Protein AF-A0A2T5VCB7-F1 (afdb_monomer_lite)

Organism: NCBI:txid665038

Radius of gyration: 18.32 Å; chains: 1; bounding box: 34×47×42 Å

Foldseek 3Di:
DDDDDDDPDDDPDDPDDFQFWAFPDWAADPPDDPGIWTKTAGPPPRDIDDIDGDNDPVVRHVGDGDCVRCVPVDD

Sequence (75 aa):
MGARQQDLFGKPARGKRRWRAHVIDAGINPCIGPQHIAKFSCQRCQWASDWEAFETIGAIKRGIPCPKCNVGGGA

pLDDT: mean 83.47, std 13.52, range [36.0, 96.81]

Structure (mmCIF, N/CA/C/O backbone):
data_AF-A0A2T5VCB7-F1
#
_entry.id   AF-A0A2T5VCB7-F1
#
loop_
_atom_site.group_PDB
_atom_site.id
_atom_site.type_symbol
_atom_site.label_atom_id
_atom_site.label_alt_id
_atom_site.label_comp_id
_atom_site.label_asym_id
_atom_site.label_entity_id
_atom_site.label_seq_id
_atom_site.pdbx_PDB_ins_code
_atom_site.Cartn_x
_atom_site.Cartn_y
_atom_site.Cartn_z
_atom_site.occupancy
_atom_site.B_iso_or_equiv
_atom_site.auth_seq_id
_atom_site.auth_comp_id
_atom_site.auth_asym_id
_atom_site.auth_atom_id
_atom_site.pdbx_PDB_model_num
ATOM 1 N N . MET A 1 1 ? -11.881 37.504 24.253 1.00 46.75 1 MET A N 1
ATOM 2 C CA . MET A 1 1 ? -12.501 36.175 24.052 1.00 46.75 1 MET A CA 1
ATOM 3 C C . MET A 1 1 ? -13.015 36.134 22.620 1.00 46.75 1 MET A C 1
ATOM 5 O O . MET A 1 1 ? -13.970 36.833 22.322 1.00 46.75 1 MET A O 1
ATOM 9 N N . GLY A 1 2 ? -12.308 35.460 21.707 1.00 59.19 2 GLY A N 1
ATOM 10 C CA . GLY A 1 2 ? -12.672 35.438 20.284 1.00 59.19 2 GLY A CA 1
ATOM 11 C C . GLY A 1 2 ? -13.907 34.571 20.037 1.00 59.19 2 GLY A C 1
ATOM 12 O O . GLY A 1 2 ? -14.016 33.487 20.612 1.00 59.19 2 GLY A O 1
ATOM 13 N N . ALA A 1 3 ? -14.835 35.052 19.209 1.00 66.06 3 ALA A N 1
ATOM 14 C CA . ALA A 1 3 ? -16.023 34.302 18.823 1.00 66.06 3 ALA A CA 1
ATOM 15 C C . ALA A 1 3 ? -15.620 32.970 18.164 1.00 66.06 3 ALA A C 1
ATOM 17 O O . ALA A 1 3 ? -14.814 32.942 17.234 1.00 66.06 3 ALA A O 1
ATOM 18 N N . ARG A 1 4 ? -16.166 31.851 18.657 1.00 72.75 4 ARG A N 1
ATOM 19 C CA . ARG A 1 4 ? -16.017 30.544 18.004 1.00 72.75 4 ARG A CA 1
ATOM 20 C C . ARG A 1 4 ? -16.804 30.589 16.697 1.00 72.75 4 ARG A C 1
ATOM 22 O O . ARG A 1 4 ? -18.015 30.790 16.735 1.00 72.75 4 ARG A O 1
ATOM 29 N N . GLN A 1 5 ? -16.121 30.421 15.565 1.00 79.81 5 GLN A N 1
ATOM 30 C CA . GLN A 1 5 ? -16.766 30.346 14.256 1.00 79.81 5 GLN A CA 1
ATOM 31 C C . GLN A 1 5 ? -17.830 29.244 14.278 1.00 79.81 5 GLN A C 1
ATOM 33 O O . GLN A 1 5 ? -17.528 28.090 14.590 1.00 79.81 5 GLN A O 1
ATOM 38 N N . GLN A 1 6 ? -19.075 29.620 13.995 1.00 73.25 6 GLN A N 1
ATOM 39 C CA . GLN A 1 6 ? -20.183 28.676 13.916 1.00 73.25 6 GLN A CA 1
ATOM 40 C C . GLN A 1 6 ? -20.032 27.835 12.639 1.00 73.25 6 GLN A C 1
ATOM 42 O O . GLN A 1 6 ? -19.689 28.351 11.576 1.00 73.25 6 GLN A O 1
ATOM 47 N N . ASP A 1 7 ? -20.221 26.522 12.765 1.00 75.56 7 ASP A N 1
ATOM 48 C CA . ASP A 1 7 ? -20.098 25.551 11.672 1.00 75.56 7 ASP A CA 1
ATOM 49 C C . ASP A 1 7 ? -21.306 25.737 10.731 1.00 75.56 7 ASP A C 1
ATOM 51 O O . ASP A 1 7 ? -22.405 25.283 11.033 1.00 75.56 7 ASP A O 1
ATOM 55 N N . LEU A 1 8 ? -21.124 26.468 9.623 1.00 76.75 8 LEU A N 1
ATOM 56 C CA . LEU A 1 8 ? -22.206 26.830 8.687 1.00 76.75 8 LEU A CA 1
ATOM 57 C C . LEU A 1 8 ? -22.749 25.635 7.879 1.00 76.75 8 LEU A C 1
ATOM 59 O O . LEU A 1 8 ? -23.829 25.722 7.300 1.00 76.75 8 LEU A O 1
ATOM 63 N N . PHE A 1 9 ? -22.018 24.519 7.850 1.00 79.38 9 PHE A N 1
ATOM 64 C CA . PHE A 1 9 ? -22.378 23.305 7.122 1.00 79.38 9 PHE A CA 1
ATOM 65 C C . PHE A 1 9 ? -22.046 22.088 7.983 1.00 79.38 9 PHE A C 1
ATOM 67 O O . PHE A 1 9 ? -20.908 21.943 8.428 1.00 79.38 9 PHE A O 1
ATOM 74 N N . GLY A 1 10 ? -23.023 21.207 8.214 1.00 74.81 10 GLY A N 1
ATOM 75 C CA . GLY A 1 10 ? -22.805 19.978 8.975 1.00 74.81 10 GLY A CA 1
ATOM 76 C C . GLY A 1 10 ? -21.663 19.150 8.379 1.00 74.81 10 GLY A C 1
ATOM 77 O O . GLY A 1 10 ? -21.616 18.907 7.173 1.00 74.81 10 GLY A O 1
ATOM 78 N N . LYS A 1 11 ? -20.721 18.719 9.221 1.00 78.31 11 LYS A N 1
ATOM 79 C CA . LYS A 1 11 ? -19.583 17.904 8.777 1.00 78.31 11 LYS A CA 1
ATOM 80 C C . LYS A 1 11 ? -20.080 16.571 8.213 1.00 78.31 11 LYS A C 1
ATOM 82 O O . LYS A 1 11 ? -20.816 15.873 8.915 1.00 78.31 11 LYS A O 1
ATOM 87 N N . PRO A 1 12 ? -19.654 16.170 7.000 1.00 78.94 12 PRO A N 1
ATOM 88 C CA . PRO A 1 12 ? -19.998 14.857 6.479 1.00 78.94 12 PRO A CA 1
ATOM 89 C C . PRO A 1 12 ? -19.477 13.780 7.432 1.00 78.94 12 PRO A C 1
ATOM 91 O O . PRO A 1 12 ? -18.403 13.927 8.030 1.00 78.94 12 PRO A O 1
ATOM 94 N N . ALA A 1 13 ? -20.239 12.694 7.577 1.00 79.31 13 ALA A N 1
ATOM 95 C CA . ALA A 1 13 ? -19.837 11.571 8.409 1.00 79.31 13 ALA A CA 1
ATOM 96 C C . ALA A 1 13 ? -18.439 11.099 7.982 1.00 79.31 13 ALA A C 1
ATOM 98 O O . ALA A 1 13 ? -18.202 10.741 6.826 1.00 79.31 13 ALA A O 1
ATOM 99 N N . ARG A 1 14 ? -17.482 11.134 8.914 1.00 77.94 14 ARG A N 1
ATOM 100 C CA . ARG A 1 14 ? -16.117 10.689 8.634 1.00 77.94 14 ARG A CA 1
ATOM 101 C C . ARG A 1 14 ? -16.169 9.195 8.311 1.00 77.94 14 ARG A C 1
ATOM 103 O O . ARG A 1 14 ? -16.620 8.407 9.138 1.00 77.94 14 ARG A O 1
ATOM 110 N N . GLY A 1 15 ? -15.695 8.810 7.125 1.00 76.75 15 GLY A N 1
ATOM 111 C CA . GLY A 1 15 ? -15.635 7.403 6.726 1.00 76.75 15 GLY A CA 1
ATOM 112 C C . GLY A 1 15 ? -14.891 6.542 7.755 1.00 76.75 15 GLY A C 1
ATOM 113 O O . GLY A 1 15 ? -13.980 7.024 8.439 1.00 76.75 15 GLY A O 1
ATOM 114 N N . LYS A 1 16 ? -15.275 5.262 7.866 1.00 78.81 16 LYS A N 1
ATOM 115 C CA . LYS A 1 16 ? -14.652 4.311 8.801 1.00 78.81 16 LYS A CA 1
ATOM 116 C C . LYS A 1 16 ? -13.129 4.305 8.596 1.00 78.81 16 LYS A C 1
ATOM 118 O O . LYS A 1 16 ? -12.644 4.130 7.475 1.00 78.81 16 LYS A O 1
ATOM 123 N N . ARG A 1 17 ? -12.367 4.503 9.679 1.00 83.06 17 ARG A N 1
ATOM 124 C CA . ARG A 1 17 ? -10.898 4.410 9.661 1.00 83.06 17 ARG A CA 1
ATOM 125 C C . ARG A 1 17 ? -10.495 3.002 9.210 1.00 83.06 17 ARG A C 1
ATOM 127 O O . ARG A 1 17 ? -10.925 2.027 9.815 1.00 83.06 17 ARG A O 1
ATOM 134 N N . ARG A 1 18 ? -9.665 2.904 8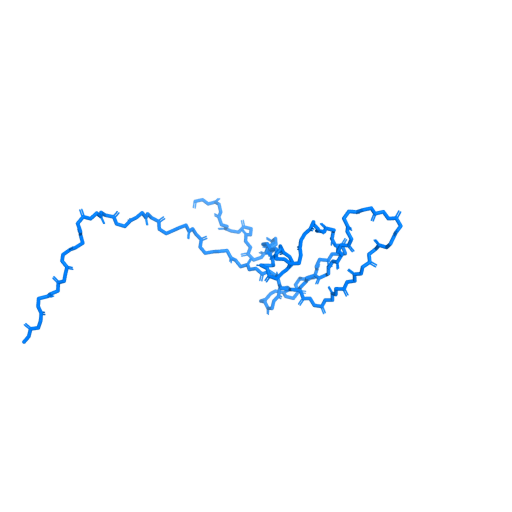.168 1.00 88.44 18 ARG A N 1
ATOM 135 C CA . ARG A 1 18 ? -9.120 1.632 7.666 1.00 88.44 18 ARG A CA 1
ATOM 136 C C . ARG A 1 18 ? -7.665 1.491 8.085 1.00 88.44 18 ARG A C 1
ATOM 138 O O . ARG A 1 18 ? -6.888 2.432 7.925 1.00 88.44 18 ARG A O 1
ATOM 145 N N . TRP A 1 19 ? -7.295 0.311 8.567 1.00 92.25 19 TRP A N 1
ATOM 146 C CA . TRP A 1 19 ? -5.899 -0.038 8.810 1.00 92.25 19 TRP A CA 1
ATOM 147 C C . TRP A 1 19 ? -5.192 -0.275 7.484 1.00 92.25 19 TRP A C 1
ATOM 149 O O . TRP A 1 19 ? -5.681 -1.036 6.645 1.00 92.25 19 TRP A O 1
ATOM 159 N N . ARG A 1 20 ? -4.043 0.368 7.292 1.00 93.38 20 ARG A N 1
ATOM 160 C CA . ARG A 1 20 ? -3.241 0.232 6.077 1.00 93.38 20 ARG A CA 1
ATOM 161 C C . ARG A 1 20 ? -1.981 -0.576 6.361 1.00 93.38 20 ARG A C 1
ATOM 163 O O . ARG A 1 20 ? -1.368 -0.429 7.416 1.00 93.38 20 ARG A O 1
ATOM 170 N N . ALA A 1 21 ? -1.643 -1.461 5.435 1.00 95.19 21 ALA A N 1
ATOM 171 C CA . ALA A 1 21 ? -0.321 -2.045 5.326 1.00 95.19 21 ALA A CA 1
ATOM 172 C C . ALA A 1 21 ? 0.557 -1.074 4.528 1.00 95.19 21 ALA A C 1
ATOM 174 O O . ALA A 1 21 ? 0.120 -0.513 3.520 1.00 95.19 21 ALA A O 1
ATOM 175 N N . HIS A 1 22 ? 1.772 -0.850 5.013 1.00 95.81 22 HIS A N 1
ATOM 176 C CA . HIS A 1 22 ? 2.726 0.075 4.410 1.00 95.81 22 HIS A CA 1
ATOM 177 C C . HIS A 1 22 ? 3.832 -0.698 3.709 1.00 95.81 22 HIS A C 1
ATOM 179 O O . HIS A 1 22 ? 4.079 -1.860 4.027 1.00 95.81 22 HIS A O 1
ATOM 185 N N . VAL A 1 23 ? 4.450 -0.050 2.725 1.00 96.00 23 VAL A N 1
ATOM 186 C CA . VAL A 1 23 ? 5.520 -0.646 1.929 1.00 96.00 23 VAL A CA 1
ATOM 187 C C . VAL A 1 23 ? 6.674 -1.080 2.835 1.00 96.00 23 VAL A C 1
ATOM 189 O O . VAL A 1 23 ? 7.099 -0.323 3.708 1.00 96.00 23 VAL A O 1
ATOM 192 N N . ILE A 1 24 ? 7.141 -2.309 2.641 1.00 96.31 24 ILE A N 1
ATOM 193 C CA . ILE A 1 24 ? 8.350 -2.851 3.274 1.00 96.31 24 ILE A CA 1
ATOM 194 C C . ILE A 1 24 ? 9.476 -3.042 2.267 1.00 96.31 24 ILE A C 1
ATOM 196 O O . ILE A 1 24 ? 10.638 -2.971 2.643 1.00 96.31 24 ILE A O 1
ATOM 200 N N . ASP A 1 25 ? 9.121 -3.270 1.006 1.00 94.56 25 ASP A N 1
ATOM 201 C CA . ASP A 1 25 ? 10.063 -3.466 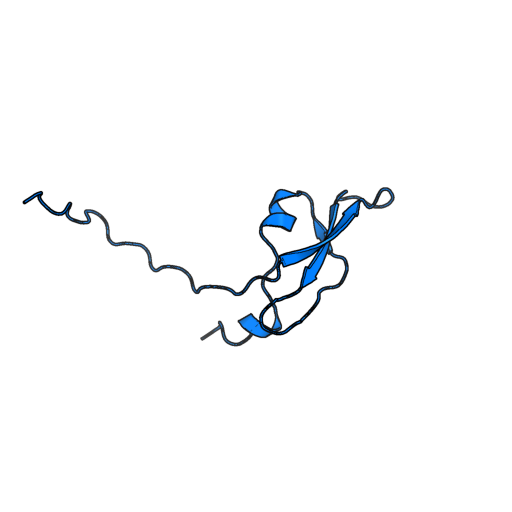-0.0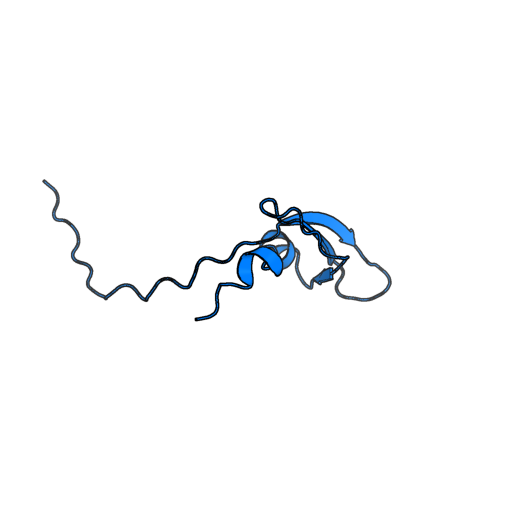81 1.00 94.56 25 ASP A CA 1
ATOM 202 C C . ASP A 1 25 ? 9.445 -2.938 -1.378 1.00 94.56 25 ASP A C 1
ATOM 204 O O . ASP A 1 25 ? 8.224 -2.995 -1.564 1.00 94.56 25 ASP A O 1
ATOM 208 N N . ALA A 1 26 ? 10.274 -2.380 -2.250 1.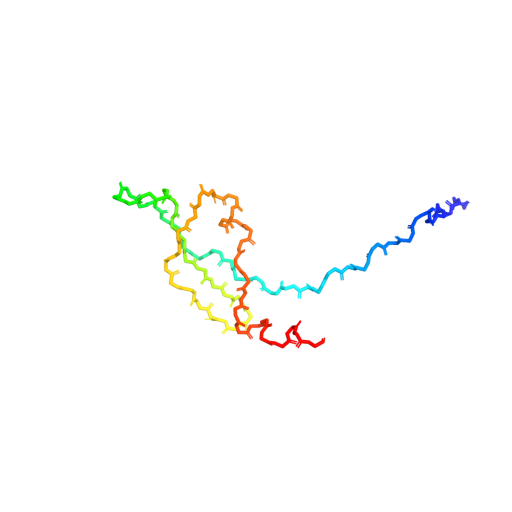00 92.94 26 ALA A N 1
ATOM 209 C CA . ALA A 1 26 ? 9.850 -1.769 -3.497 1.00 92.94 26 ALA A CA 1
ATOM 210 C C . ALA A 1 26 ? 10.875 -2.049 -4.590 1.00 92.94 26 ALA A C 1
ATOM 212 O O . ALA A 1 26 ? 12.079 -1.909 -4.392 1.00 92.94 26 ALA A O 1
ATOM 213 N N . GLY A 1 27 ? 10.375 -2.395 -5.768 1.00 89.50 27 GLY A N 1
ATOM 214 C CA . GLY A 1 27 ? 11.181 -2.713 -6.931 1.00 89.50 27 GLY A CA 1
ATOM 215 C C . GLY A 1 27 ? 10.612 -2.094 -8.195 1.00 89.50 27 GLY A C 1
ATOM 216 O O . GLY A 1 27 ? 9.510 -1.534 -8.217 1.00 89.50 27 GLY A O 1
ATOM 217 N N . ILE A 1 28 ? 11.390 -2.220 -9.263 1.00 87.19 28 ILE A N 1
ATOM 218 C CA . ILE A 1 28 ? 10.954 -1.891 -10.612 1.00 87.19 28 ILE A CA 1
ATOM 219 C C . ILE A 1 28 ? 10.916 -3.185 -11.414 1.00 87.19 28 ILE A C 1
ATOM 221 O O . ILE A 1 28 ? 11.901 -3.921 -11.416 1.00 87.19 28 ILE A O 1
ATOM 225 N N . ASN A 1 29 ? 9.796 -3.471 -12.079 1.00 80.31 29 ASN A N 1
ATOM 226 C CA . ASN A 1 29 ? 9.716 -4.585 -13.020 1.00 80.31 29 ASN A CA 1
ATOM 227 C C . ASN A 1 29 ? 9.934 -4.057 -14.450 1.00 80.31 29 ASN A C 1
ATOM 229 O O . ASN A 1 29 ? 9.077 -3.333 -14.958 1.00 80.31 29 ASN A O 1
ATOM 233 N N . PRO A 1 30 ? 11.063 -4.379 -15.106 1.00 72.00 30 PRO A N 1
ATOM 234 C CA . PRO A 1 30 ? 11.347 -3.903 -16.458 1.00 72.00 30 PRO A CA 1
ATOM 235 C C . PRO A 1 30 ? 10.659 -4.724 -17.562 1.00 72.00 30 PRO A C 1
ATOM 237 O O . PRO A 1 30 ? 10.653 -4.287 -18.709 1.00 72.00 30 PRO A O 1
ATOM 240 N N . CYS A 1 31 ? 10.098 -5.901 -17.255 1.00 68.56 31 CYS A N 1
ATOM 241 C CA . CYS A 1 31 ? 9.668 -6.869 -18.274 1.00 68.56 31 CYS A CA 1
ATOM 242 C C . CYS A 1 31 ? 8.161 -6.860 -18.571 1.00 68.56 31 CYS A C 1
ATOM 244 O O . CYS A 1 31 ? 7.734 -7.320 -19.626 1.00 68.56 31 CYS A O 1
ATOM 246 N N . ILE A 1 32 ? 7.341 -6.387 -17.637 1.00 60.53 32 ILE A N 1
ATOM 247 C CA . ILE A 1 32 ? 5.877 -6.389 -17.715 1.00 60.53 32 ILE A CA 1
ATOM 248 C C . ILE A 1 32 ? 5.464 -5.060 -17.083 1.00 60.53 32 ILE A C 1
ATOM 250 O O . ILE A 1 32 ? 5.978 -4.738 -16.016 1.00 60.53 32 ILE A O 1
ATOM 254 N N . GLY A 1 33 ? 4.641 -4.247 -17.757 1.00 67.75 33 GLY A N 1
ATOM 255 C CA . GLY A 1 33 ? 4.271 -2.912 -17.260 1.00 67.75 33 GLY A CA 1
ATOM 256 C C . GLY A 1 33 ? 3.558 -2.932 -15.894 1.00 67.75 33 GLY A C 1
ATOM 257 O O . GLY A 1 33 ? 3.482 -3.960 -15.228 1.00 67.75 33 GLY A O 1
ATOM 258 N N . PRO A 1 34 ? 2.863 -1.837 -15.542 1.00 62.53 34 PRO A N 1
ATOM 259 C CA . PRO A 1 34 ? 3.335 -0.856 -14.544 1.00 62.53 34 PRO A CA 1
ATOM 260 C C . PRO A 1 34 ? 4.744 -1.080 -13.977 1.00 62.53 34 PRO A C 1
ATOM 262 O O . PRO A 1 34 ? 5.068 -2.128 -13.434 1.00 62.53 34 PRO A O 1
ATOM 265 N N . GLN A 1 35 ? 5.572 -0.035 -14.037 1.00 71.94 35 GLN A N 1
ATOM 266 C CA . GLN A 1 35 ? 6.982 -0.124 -13.650 1.00 71.94 35 GLN A CA 1
ATOM 267 C C . GLN A 1 35 ? 7.192 -0.402 -12.163 1.00 71.94 35 GLN A C 1
ATOM 269 O O . GLN A 1 35 ? 8.255 -0.890 -11.811 1.00 71.94 35 GLN A O 1
ATOM 274 N N . HIS A 1 36 ? 6.242 -0.090 -11.280 1.00 88.12 36 HIS A N 1
ATOM 275 C CA . HIS A 1 36 ? 6.484 -0.157 -9.843 1.00 88.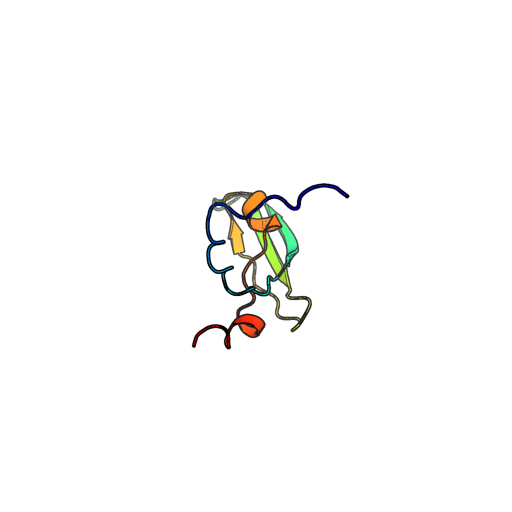12 36 HIS A CA 1
ATOM 276 C C . HIS A 1 36 ? 5.837 -1.387 -9.223 1.00 88.12 36 HIS A C 1
ATOM 278 O O . HIS A 1 36 ? 4.625 -1.564 -9.302 1.00 88.12 36 HIS A O 1
ATOM 284 N N . ILE A 1 37 ? 6.642 -2.193 -8.541 1.00 91.88 37 ILE A N 1
ATOM 285 C CA . ILE A 1 37 ? 6.175 -3.307 -7.720 1.00 91.88 37 ILE A CA 1
ATOM 286 C C . ILE A 1 37 ? 6.511 -3.032 -6.260 1.00 91.88 37 ILE A C 1
ATOM 288 O O . ILE A 1 37 ? 7.544 -2.438 -5.950 1.00 91.88 37 ILE A O 1
ATOM 292 N N . ALA A 1 38 ? 5.638 -3.437 -5.347 1.00 94.38 38 ALA A N 1
ATOM 293 C CA . ALA A 1 38 ? 5.862 -3.240 -3.923 1.00 94.38 38 ALA A CA 1
ATOM 294 C C . ALA A 1 38 ? 5.292 -4.388 -3.100 1.00 94.38 38 ALA A C 1
ATOM 296 O O . ALA A 1 38 ? 4.255 -4.962 -3.431 1.00 94.38 38 ALA A O 1
ATOM 297 N N . LYS A 1 39 ? 5.971 -4.674 -1.993 1.00 96.12 39 LYS A N 1
ATOM 298 C CA . LYS A 1 39 ? 5.516 -5.571 -0.941 1.00 96.12 39 LYS A CA 1
ATOM 299 C C . LYS A 1 39 ? 5.121 -4.745 0.275 1.00 96.12 39 LYS A C 1
ATOM 301 O O . LYS A 1 39 ? 5.813 -3.792 0.637 1.00 96.12 39 LYS A O 1
ATOM 306 N N . PHE A 1 40 ? 4.030 -5.112 0.932 1.00 96.56 40 PHE A N 1
ATOM 307 C CA . PHE A 1 40 ? 3.478 -4.381 2.069 1.00 96.56 40 PHE A CA 1
ATOM 308 C C . PHE A 1 40 ? 3.463 -5.250 3.316 1.00 96.56 40 PHE A C 1
ATOM 310 O O . PHE A 1 40 ? 3.297 -6.461 3.227 1.00 96.56 40 PHE A O 1
ATOM 317 N N . SER A 1 41 ? 3.574 -4.625 4.487 1.00 96.81 41 SER A N 1
ATOM 318 C CA . SER A 1 41 ? 3.319 -5.270 5.773 1.00 96.81 41 SER A CA 1
ATOM 319 C C . SER A 1 41 ? 2.421 -4.414 6.656 1.00 96.81 41 SER A C 1
ATOM 321 O O . SER A 1 41 ? 2.519 -3.183 6.707 1.00 96.81 41 SER A O 1
ATOM 323 N N . CYS A 1 42 ? 1.509 -5.072 7.363 1.00 95.69 42 CYS A N 1
ATOM 324 C CA . CYS A 1 42 ? 0.698 -4.448 8.391 1.00 95.69 42 CYS A CA 1
ATOM 325 C C . CYS A 1 42 ? 1.430 -4.486 9.734 1.00 95.69 42 CYS A C 1
ATOM 327 O O . CYS A 1 42 ? 1.564 -5.547 10.335 1.00 95.69 42 CYS A O 1
ATOM 329 N N . GLN A 1 43 ? 1.777 -3.321 10.282 1.00 92.88 43 GLN A N 1
ATOM 330 C CA . GLN A 1 43 ? 2.444 -3.234 11.589 1.00 92.88 43 GLN A CA 1
ATOM 331 C C . GLN A 1 43 ? 1.598 -3.750 12.768 1.00 92.88 43 GLN A C 1
ATOM 333 O O . GLN A 1 43 ? 2.135 -4.027 13.835 1.00 92.88 43 GLN A O 1
ATOM 338 N N . ARG A 1 44 ? 0.278 -3.903 12.591 1.00 92.00 44 ARG A N 1
ATOM 339 C CA . ARG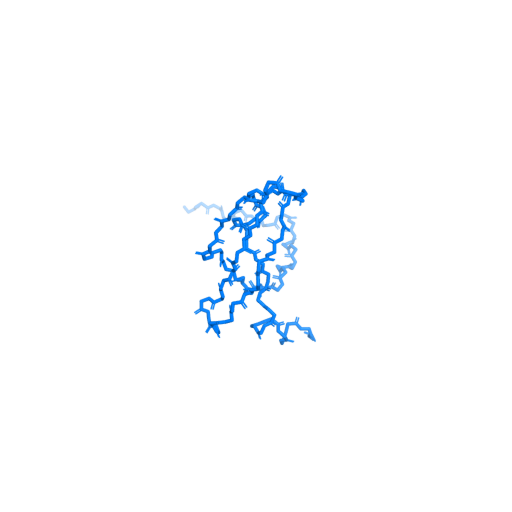 A 1 44 ? -0.624 -4.392 13.644 1.00 92.00 44 ARG A CA 1
ATOM 340 C C . ARG A 1 44 ? -0.694 -5.916 13.717 1.00 92.00 44 ARG A C 1
ATOM 342 O O . ARG A 1 44 ? -0.612 -6.468 14.804 1.00 92.00 44 ARG A O 1
ATOM 349 N N . CYS A 1 45 ? -0.915 -6.588 12.587 1.00 92.62 45 CYS A N 1
ATOM 350 C CA . CYS A 1 45 ? -1.115 -8.045 12.550 1.00 92.62 45 CYS A CA 1
ATOM 351 C C . CYS A 1 45 ? 0.028 -8.811 11.879 1.00 92.62 45 CYS A C 1
ATOM 353 O O . CYS A 1 45 ? -0.080 -10.023 11.719 1.00 92.62 45 CYS A O 1
ATOM 355 N N . GLN A 1 46 ? 1.080 -8.108 11.447 1.00 94.06 46 GLN A N 1
ATOM 356 C CA . GLN A 1 46 ? 2.248 -8.671 10.763 1.00 94.06 46 GLN A CA 1
ATOM 357 C C . GLN A 1 46 ? 1.909 -9.433 9.470 1.00 94.06 46 GLN A C 1
ATOM 359 O O . GLN A 1 46 ? 2.707 -10.215 8.966 1.00 94.06 46 GLN A O 1
ATOM 364 N N . TRP A 1 47 ? 0.718 -9.209 8.903 1.00 94.25 47 TRP A N 1
ATOM 365 C CA . TRP A 1 47 ? 0.395 -9.706 7.571 1.00 94.25 47 TRP A CA 1
ATOM 366 C C . TRP A 1 47 ? 1.259 -8.996 6.537 1.00 94.25 47 TRP A C 1
ATOM 368 O O . TRP A 1 47 ? 1.269 -7.764 6.513 1.00 94.25 47 TRP A O 1
ATOM 378 N N . ALA A 1 48 ? 1.907 -9.773 5.675 1.00 95.25 48 ALA A N 1
ATOM 379 C CA . ALA A 1 48 ? 2.613 -9.277 4.509 1.00 95.25 48 ALA A CA 1
ATOM 380 C C . ALA A 1 48 ? 1.856 -9.646 3.228 1.00 95.25 48 ALA A C 1
ATOM 382 O O . ALA A 1 48 ? 1.314 -10.749 3.129 1.00 95.25 48 ALA A O 1
ATOM 383 N N . SER A 1 49 ? 1.819 -8.721 2.272 1.00 93.44 49 SER A N 1
ATOM 384 C CA . SER A 1 49 ? 1.350 -8.993 0.914 1.00 93.44 49 SER A CA 1
ATOM 385 C C . SER A 1 49 ? 2.429 -9.719 0.112 1.00 93.44 49 SER A C 1
ATOM 387 O O . SER A 1 49 ? 3.598 -9.743 0.506 1.00 93.44 49 SER A O 1
ATOM 389 N N . ASP A 1 50 ? 2.048 -10.239 -1.048 1.00 93.69 50 ASP A N 1
ATOM 390 C CA . ASP A 1 50 ? 2.995 -10.551 -2.115 1.00 93.69 50 ASP A CA 1
ATOM 391 C C . ASP A 1 50 ? 3.390 -9.274 -2.878 1.00 93.69 50 ASP A C 1
ATOM 393 O O . ASP A 1 50 ? 3.016 -8.158 -2.492 1.00 93.69 50 ASP A O 1
ATOM 397 N N . TRP A 1 51 ? 4.196 -9.429 -3.928 1.00 91.50 51 TRP A N 1
ATOM 398 C CA . TRP A 1 51 ? 4.568 -8.333 -4.818 1.00 91.50 51 TRP A CA 1
ATOM 399 C C . TRP A 1 51 ? 3.365 -7.904 -5.653 1.00 91.50 51 TRP A C 1
ATOM 401 O O . TRP A 1 51 ? 2.898 -8.649 -6.510 1.00 91.50 51 TRP A O 1
ATOM 411 N N . GLU A 1 52 ? 2.888 -6.688 -5.415 1.00 90.00 52 GLU A N 1
ATOM 412 C CA . GLU A 1 52 ? 1.778 -6.100 -6.160 1.00 90.00 52 GLU A CA 1
ATOM 413 C C . GLU A 1 52 ? 2.282 -4.982 -7.076 1.00 90.00 52 GLU A C 1
ATOM 415 O O . GLU A 1 52 ? 3.195 -4.235 -6.712 1.00 90.00 52 GLU A O 1
ATOM 420 N N . ALA A 1 53 ? 1.697 -4.874 -8.271 1.00 90.00 53 ALA A N 1
ATOM 421 C CA . ALA A 1 53 ? 2.069 -3.873 -9.265 1.00 90.00 53 ALA A CA 1
ATOM 422 C C . ALA A 1 53 ? 1.212 -2.607 -9.133 1.00 90.00 53 ALA A C 1
ATOM 424 O O . ALA A 1 53 ? 0.001 -2.670 -8.925 1.00 90.00 53 ALA A O 1
ATOM 425 N N . PHE A 1 54 ? 1.845 -1.445 -9.283 1.00 88.31 54 PHE A N 1
ATOM 426 C CA . PHE A 1 54 ? 1.216 -0.137 -9.147 1.00 88.31 54 PHE A CA 1
ATOM 427 C C . PHE A 1 54 ? 1.636 0.798 -10.272 1.00 88.31 54 PHE A C 1
ATOM 429 O O . PHE A 1 54 ? 2.802 0.883 -10.653 1.00 88.31 54 PHE A O 1
ATOM 436 N N . GLU A 1 55 ? 0.678 1.594 -10.736 1.00 87.06 55 GLU A N 1
ATOM 437 C CA . GLU A 1 55 ? 0.910 2.598 -11.776 1.00 87.06 55 GLU A CA 1
ATOM 438 C C . GLU A 1 55 ? 1.744 3.783 -11.282 1.00 87.06 55 GLU A C 1
ATOM 440 O O . GLU A 1 55 ? 2.475 4.392 -12.055 1.00 87.06 55 GLU A O 1
ATOM 445 N N . THR A 1 56 ? 1.650 4.133 -9.994 1.00 88.94 56 THR A N 1
ATOM 446 C CA . THR A 1 56 ? 2.333 5.309 -9.442 1.00 88.94 56 THR A CA 1
ATOM 447 C C . THR A 1 56 ? 2.948 5.041 -8.075 1.00 88.94 56 THR A C 1
ATOM 449 O O . THR A 1 56 ? 2.360 4.387 -7.211 1.00 88.94 56 THR A O 1
ATOM 452 N N . ILE A 1 57 ? 4.096 5.674 -7.818 1.00 90.00 57 ILE A N 1
ATOM 453 C CA . ILE A 1 57 ? 4.746 5.696 -6.496 1.00 90.00 57 ILE A CA 1
ATOM 454 C C . ILE A 1 57 ? 3.800 6.264 -5.422 1.00 90.00 57 ILE A C 1
ATOM 456 O O . ILE A 1 57 ? 3.841 5.858 -4.260 1.00 90.00 57 ILE A O 1
ATOM 460 N N . GLY A 1 58 ? 2.910 7.188 -5.800 1.00 92.56 58 GLY A N 1
ATOM 461 C CA . GLY A 1 58 ? 1.898 7.741 -4.901 1.00 92.56 58 GLY A CA 1
ATOM 462 C C . GLY A 1 58 ? 0.942 6.678 -4.352 1.00 92.56 58 GLY A C 1
ATOM 463 O O . GLY A 1 58 ? 0.597 6.727 -3.171 1.00 92.56 58 GLY A O 1
ATOM 464 N N . ALA A 1 59 ? 0.548 5.696 -5.168 1.00 89.38 59 ALA A N 1
ATOM 465 C CA . ALA A 1 59 ? -0.277 4.577 -4.717 1.00 89.38 59 ALA A CA 1
ATOM 466 C C . ALA A 1 59 ? 0.473 3.692 -3.707 1.00 89.38 59 ALA A C 1
ATOM 468 O O . ALA A 1 59 ? -0.077 3.382 -2.650 1.00 89.38 59 ALA A O 1
ATOM 469 N N . ILE A 1 60 ? 1.752 3.404 -3.963 1.00 92.69 60 ILE A N 1
ATOM 470 C CA . ILE A 1 60 ? 2.613 2.633 -3.052 1.00 92.69 60 ILE A CA 1
ATOM 471 C C . ILE A 1 60 ? 2.761 3.348 -1.703 1.00 92.69 60 ILE A C 1
ATOM 473 O O . ILE A 1 60 ? 2.534 2.757 -0.649 1.00 92.69 60 ILE A O 1
ATOM 477 N N . LYS A 1 61 ? 3.059 4.654 -1.709 1.00 93.06 61 LYS A N 1
ATOM 478 C CA . LYS A 1 61 ? 3.209 5.448 -0.475 1.00 93.06 61 LYS A CA 1
ATOM 479 C C . LYS A 1 61 ? 1.923 5.522 0.352 1.00 93.06 61 LYS A C 1
ATOM 481 O O . LYS A 1 61 ? 1.989 5.577 1.579 1.00 93.06 61 LYS A O 1
ATOM 486 N N . ARG A 1 62 ? 0.749 5.509 -0.293 1.00 92.56 62 ARG A N 1
ATOM 487 C CA . ARG A 1 62 ? -0.551 5.478 0.403 1.00 92.56 62 ARG A CA 1
ATOM 488 C C . ARG A 1 62 ? -0.798 4.156 1.129 1.00 92.56 62 ARG A C 1
ATOM 490 O O . ARG A 1 62 ? -1.603 4.155 2.059 1.00 92.56 62 ARG A O 1
ATOM 497 N N . GLY A 1 63 ? -0.146 3.067 0.727 1.00 93.06 63 GLY A N 1
ATOM 498 C CA . GLY A 1 63 ? -0.344 1.737 1.297 1.00 93.06 63 GLY A CA 1
ATOM 499 C C . GLY A 1 63 ? -1.690 1.108 0.930 1.00 93.06 63 GLY A C 1
ATOM 500 O O . GLY A 1 63 ? -2.648 1.791 0.550 1.00 93.06 63 GLY A O 1
ATOM 501 N N . ILE A 1 64 ? -1.776 -0.206 1.099 1.00 93.50 64 ILE A N 1
ATOM 502 C CA . ILE A 1 64 ? -2.974 -1.001 0.803 1.00 93.50 64 ILE A CA 1
ATOM 503 C C . ILE A 1 64 ? -3.793 -1.255 2.075 1.00 93.50 64 ILE A C 1
ATOM 505 O O . ILE A 1 64 ? -3.239 -1.264 3.177 1.00 93.50 64 ILE A O 1
ATOM 509 N N . PRO A 1 65 ? -5.121 -1.438 1.995 1.00 93.50 65 PRO A N 1
ATOM 510 C CA . PRO A 1 65 ? -5.905 -1.835 3.159 1.00 93.50 65 PRO A CA 1
ATOM 511 C C . PRO A 1 65 ? -5.477 -3.229 3.636 1.00 93.50 65 PRO A C 1
ATOM 513 O O . PRO A 1 65 ? -5.433 -4.171 2.857 1.00 93.50 65 PRO A O 1
ATOM 516 N N . CYS A 1 66 ? -5.200 -3.383 4.932 1.00 92.94 66 CYS A N 1
ATOM 517 C CA . CYS A 1 66 ? -4.877 -4.695 5.486 1.00 92.94 66 CYS A CA 1
ATOM 518 C C . CYS A 1 66 ? -6.126 -5.594 5.463 1.00 92.94 66 CYS A C 1
ATOM 520 O O . CYS A 1 66 ? -7.119 -5.224 6.099 1.00 92.94 66 CYS A O 1
ATOM 522 N N . PRO A 1 67 ? -6.103 -6.769 4.808 1.00 90.69 67 PRO A N 1
ATOM 523 C CA . PRO A 1 67 ? -7.264 -7.646 4.764 1.00 90.69 67 PRO A CA 1
ATOM 524 C C . PRO A 1 67 ? -7.620 -8.129 6.170 1.00 90.69 67 PRO A C 1
ATOM 526 O O . PRO A 1 67 ? -8.762 -7.978 6.572 1.00 90.69 67 PRO A O 1
ATOM 529 N N . LYS A 1 68 ? -6.643 -8.566 6.979 1.00 89.81 68 LYS A N 1
ATOM 530 C CA . LYS A 1 68 ? -6.880 -9.119 8.327 1.00 89.81 68 LYS A CA 1
ATOM 531 C C . LYS A 1 68 ? -7.407 -8.099 9.342 1.00 89.81 68 LYS A C 1
ATOM 533 O O . LYS A 1 68 ? -8.322 -8.398 10.100 1.00 89.81 68 LYS A O 1
ATOM 538 N N . CYS A 1 69 ? -6.853 -6.886 9.374 1.00 89.88 69 CYS A N 1
ATOM 539 C CA . CYS A 1 69 ? -7.285 -5.865 10.338 1.00 89.88 69 CYS A CA 1
ATOM 540 C C . CYS A 1 69 ? -8.605 -5.184 9.960 1.00 89.88 69 CYS A C 1
ATOM 542 O O . CYS A 1 69 ? -9.183 -4.504 10.807 1.00 89.88 69 CYS A O 1
ATOM 544 N N . ASN A 1 70 ? -9.063 -5.337 8.712 1.00 88.75 70 ASN A N 1
ATOM 545 C CA . ASN A 1 70 ? -10.274 -4.688 8.216 1.00 88.75 70 ASN A CA 1
ATOM 546 C C . ASN A 1 70 ? -11.452 -5.656 7.977 1.00 88.75 70 ASN A C 1
ATOM 548 O O . ASN A 1 70 ? -12.515 -5.176 7.590 1.00 88.75 70 ASN A O 1
ATOM 552 N N . VAL A 1 71 ? -11.321 -6.968 8.250 1.00 77.31 71 VAL A N 1
ATOM 553 C CA . VAL A 1 71 ? -12.416 -7.959 8.071 1.00 77.31 71 VAL A CA 1
ATOM 554 C C . VAL A 1 71 ? -13.668 -7.609 8.898 1.00 77.31 71 VAL A C 1
ATOM 556 O O . VAL A 1 71 ? -14.780 -7.881 8.471 1.00 77.31 71 VAL A O 1
ATOM 559 N N . GLY A 1 72 ? -13.520 -6.930 10.042 1.00 60.41 72 GLY A N 1
ATOM 560 C CA . GLY A 1 72 ? -14.642 -6.511 10.903 1.00 60.41 72 GLY A CA 1
ATOM 561 C C . GLY A 1 72 ? -15.271 -5.150 10.566 1.00 60.41 72 GLY A C 1
ATOM 562 O O . GLY A 1 72 ? -16.015 -4.605 11.373 1.00 60.41 72 GLY A O 1
ATOM 563 N N . GLY A 1 73 ? -14.935 -4.540 9.424 1.00 52.22 73 GLY A N 1
ATOM 564 C CA . GLY A 1 73 ? -15.348 -3.173 9.073 1.00 52.22 73 GLY A CA 1
ATOM 565 C C . GLY A 1 73 ? -16.692 -3.039 8.348 1.00 52.22 73 GLY A C 1
ATOM 566 O O . GLY A 1 73 ? -17.017 -1.935 7.902 1.00 52.22 73 GLY A O 1
ATOM 567 N N . GLY A 1 74 ? -17.452 -4.126 8.207 1.00 45.81 74 GLY A N 1
ATOM 568 C CA . GLY A 1 74 ? -18.709 -4.183 7.459 1.00 45.81 74 GLY A CA 1
ATOM 569 C C . GLY A 1 74 ? -19.873 -4.723 8.287 1.00 45.81 74 GLY A C 1
ATOM 570 O O . GLY A 1 74 ? -20.275 -5.860 8.092 1.00 45.81 74 GLY A O 1
ATOM 571 N N . ALA A 1 75 ? -20.393 -3.901 9.192 1.00 36.00 75 ALA A N 1
ATOM 572 C CA . ALA A 1 75 ? -21.802 -3.828 9.576 1.00 36.00 75 ALA A CA 1
ATOM 573 C C . ALA A 1 75 ? -22.078 -2.377 9.996 1.00 36.00 75 ALA A C 1
ATOM 575 O O . ALA A 1 75 ? -21.140 -1.736 10.544 1.00 36.00 75 ALA A O 1
#

Secondary structure (DSSP, 8-state):
-PPPPP-SSPPPPPPPP--EEEEEEEEE-SSSSSSEEEEEE-TTT--B---EEES-HHHHHH-EEPHHHHTT---